Protein AF-A0A0Z8ESY9-F1 (afdb_monomer_lite)

Structure (mmCIF, N/CA/C/O backbone):
data_AF-A0A0Z8ESY9-F1
#
_entry.id   AF-A0A0Z8ESY9-F1
#
loop_
_atom_site.group_PDB
_atom_site.id
_atom_site.type_symbol
_atom_site.label_atom_id
_atom_site.label_alt_id
_atom_site.label_comp_id
_atom_site.label_asym_id
_atom_site.label_entity_id
_atom_site.label_seq_id
_atom_site.pdbx_PDB_ins_code
_atom_site.Cartn_x
_atom_site.Cartn_y
_atom_site.Cartn_z
_atom_site.occupancy
_atom_site.B_iso_or_equiv
_atom_site.auth_seq_id
_atom_site.auth_comp_id
_atom_site.auth_asym_id
_atom_site.auth_atom_id
_atom_site.pdbx_PDB_model_num
ATOM 1 N N . MET A 1 1 ? 27.166 5.043 -25.311 1.00 32.78 1 MET A N 1
ATOM 2 C CA . MET A 1 1 ? 26.906 3.658 -24.857 1.00 32.78 1 MET A CA 1
ATOM 3 C C . MET A 1 1 ? 25.430 3.559 -24.498 1.00 32.78 1 MET A C 1
ATOM 5 O O . MET A 1 1 ? 25.013 4.201 -23.543 1.00 32.78 1 MET A O 1
ATOM 9 N N . HIS A 1 2 ? 24.627 2.860 -25.301 1.00 35.88 2 HIS A N 1
ATOM 10 C CA . HIS A 1 2 ? 23.182 2.726 -25.091 1.00 35.88 2 HIS A CA 1
ATOM 11 C C . HIS A 1 2 ? 22.937 1.391 -24.376 1.00 35.88 2 HIS A C 1
ATOM 13 O O . HIS A 1 2 ? 23.241 0.336 -24.928 1.00 35.88 2 HIS A O 1
ATOM 19 N N . LYS A 1 3 ? 22.491 1.427 -23.113 1.00 41.50 3 LYS A N 1
ATOM 20 C CA . LYS A 1 3 ? 22.140 0.209 -22.372 1.00 41.50 3 LYS A CA 1
ATOM 21 C C . LYS A 1 3 ? 20.857 -0.349 -22.979 1.00 41.50 3 LYS A C 1
ATOM 23 O O . LYS A 1 3 ? 19.778 0.170 -22.720 1.00 41.50 3 LYS A O 1
ATOM 28 N N . ILE A 1 4 ? 20.994 -1.394 -23.789 1.00 53.72 4 ILE A N 1
ATOM 29 C CA . ILE A 1 4 ? 19.873 -2.233 -24.206 1.00 53.72 4 ILE A CA 1
ATOM 30 C C . ILE A 1 4 ? 19.320 -2.841 -22.917 1.00 53.72 4 ILE A C 1
ATOM 32 O O . ILE A 1 4 ? 20.030 -3.572 -22.224 1.00 53.72 4 ILE A O 1
ATOM 36 N N . GLY A 1 5 ? 18.102 -2.447 -22.546 1.00 52.44 5 GLY A N 1
ATOM 37 C CA . GLY A 1 5 ? 17.376 -2.995 -21.407 1.00 52.44 5 GLY A CA 1
ATOM 38 C C . GLY A 1 5 ? 17.139 -4.480 -21.639 1.00 52.44 5 GLY A C 1
ATOM 39 O O . GLY A 1 5 ? 16.155 -4.869 -22.251 1.00 52.44 5 GLY A O 1
ATOM 40 N N . SER A 1 6 ? 18.103 -5.291 -21.216 1.00 55.41 6 SER A N 1
ATOM 41 C CA . SER A 1 6 ? 18.064 -6.738 -21.330 1.00 55.41 6 SER A CA 1
ATOM 42 C C . SER A 1 6 ? 17.045 -7.282 -20.336 1.00 55.41 6 SER A C 1
ATOM 44 O O . SER A 1 6 ? 17.257 -7.212 -19.124 1.00 55.41 6 SER A O 1
ATOM 46 N N . GLU A 1 7 ? 15.948 -7.838 -20.848 1.00 55.53 7 GLU A N 1
ATOM 47 C CA . GLU A 1 7 ? 14.951 -8.560 -20.049 1.00 55.53 7 GLU A CA 1
ATOM 48 C C . GLU A 1 7 ? 15.578 -9.740 -19.282 1.00 55.53 7 GLU A C 1
ATOM 50 O O . GLU A 1 7 ? 15.110 -10.086 -18.199 1.00 55.53 7 GLU A O 1
ATOM 55 N N . PHE A 1 8 ? 16.716 -10.264 -19.754 1.00 54.12 8 PHE A N 1
ATOM 56 C CA . PHE A 1 8 ? 17.460 -11.342 -19.096 1.00 54.12 8 PHE A CA 1
ATOM 57 C C . PHE A 1 8 ? 18.034 -10.950 -17.726 1.00 54.12 8 PHE A C 1
ATOM 59 O O . PHE A 1 8 ? 18.175 -11.803 -16.856 1.00 54.12 8 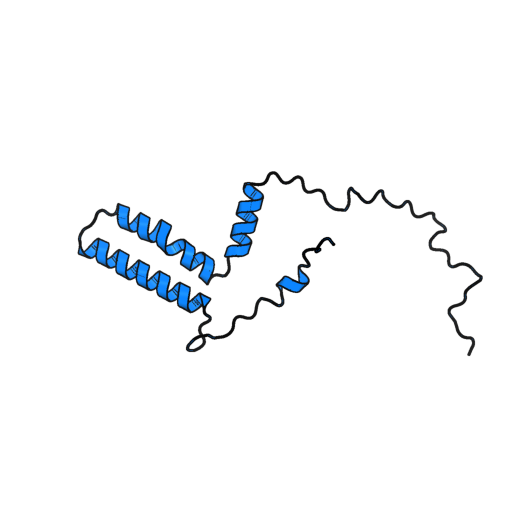PHE A O 1
ATOM 66 N N . LEU A 1 9 ? 18.345 -9.669 -17.483 1.00 52.38 9 LEU A N 1
ATOM 67 C CA . LEU A 1 9 ? 18.797 -9.220 -16.155 1.00 52.38 9 LEU A CA 1
ATOM 68 C C . LEU A 1 9 ? 17.637 -9.088 -15.154 1.00 52.38 9 LEU A C 1
ATOM 70 O O . LEU A 1 9 ? 17.871 -9.035 -13.946 1.00 52.38 9 LEU A O 1
ATOM 74 N N . LYS A 1 10 ? 16.388 -9.043 -15.633 1.00 54.78 10 LYS A N 1
ATOM 75 C CA . LYS A 1 10 ? 15.202 -8.836 -14.795 1.00 54.78 10 LYS A CA 1
ATOM 76 C C . LYS A 1 10 ? 14.837 -10.103 -14.016 1.00 54.78 10 LYS A C 1
ATOM 78 O O . LYS A 1 10 ? 14.519 -10.014 -12.828 1.00 54.78 10 LYS A O 1
ATOM 83 N N . GLU A 1 11 ? 14.973 -11.273 -14.643 1.00 52.50 11 GLU A N 1
ATOM 84 C CA . GLU A 1 11 ? 14.654 -12.580 -14.043 1.00 52.50 11 GLU A CA 1
ATOM 85 C C . GLU A 1 11 ? 15.537 -12.921 -12.830 1.00 52.50 11 GLU A C 1
ATOM 87 O O . GLU A 1 11 ? 15.043 -13.461 -11.841 1.00 52.50 11 GLU A O 1
ATOM 92 N N . PHE A 1 12 ? 16.812 -12.512 -12.830 1.00 51.88 12 PHE A N 1
ATOM 93 C CA . PHE A 1 12 ? 17.735 -12.776 -11.716 1.00 51.88 12 PHE A CA 1
ATOM 94 C C . PHE A 1 12 ? 17.504 -11.903 -10.468 1.00 51.88 12 PHE A C 1
ATOM 96 O O . PHE A 1 12 ? 17.997 -12.236 -9.393 1.00 51.88 12 PHE A O 1
ATOM 103 N N . SER A 1 13 ? 16.722 -10.819 -10.553 1.00 57.66 13 SER A N 1
ATOM 104 C CA . SER A 1 13 ? 16.415 -9.941 -9.402 1.00 57.66 13 SER A CA 1
ATOM 105 C C . SER A 1 13 ? 15.186 -10.382 -8.582 1.00 57.66 13 SER A C 1
ATOM 107 O O . SER A 1 13 ? 14.701 -9.672 -7.695 1.00 57.66 13 SER A O 1
ATOM 109 N N . GLY A 1 14 ? 14.633 -11.557 -8.894 1.00 61.94 14 GLY A N 1
ATOM 110 C CA . GLY A 1 14 ? 13.437 -12.106 -8.257 1.00 61.94 14 GLY A CA 1
ATOM 111 C C . GLY A 1 14 ? 13.631 -12.597 -6.819 1.00 61.94 14 GLY A C 1
ATOM 112 O O . GLY A 1 14 ? 12.641 -12.696 -6.096 1.00 61.94 14 GLY A O 1
ATOM 113 N N . TYR A 1 15 ? 14.868 -12.889 -6.402 1.00 64.69 15 TYR A N 1
ATOM 114 C CA . TYR A 1 15 ? 15.146 -13.494 -5.100 1.00 64.69 15 TYR A CA 1
ATOM 115 C C . TYR A 1 15 ? 15.107 -12.455 -3.974 1.00 64.69 15 TYR A C 1
ATOM 117 O O . TYR A 1 15 ? 15.958 -11.569 -3.890 1.00 64.69 15 TYR A O 1
ATOM 125 N N . GLU A 1 16 ? 14.119 -12.575 -3.090 1.00 68.31 16 GLU A N 1
ATOM 126 C CA . GLU A 1 16 ? 14.022 -11.768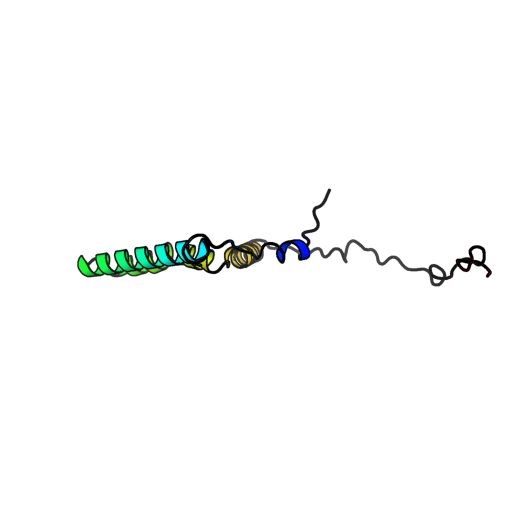 -1.876 1.00 68.31 16 GLU A CA 1
ATOM 127 C C . GLU A 1 16 ? 14.527 -12.566 -0.682 1.00 68.31 16 GLU A C 1
ATOM 129 O O . GLU A 1 16 ? 14.038 -13.658 -0.396 1.00 68.31 16 GLU A O 1
ATOM 134 N N . SER A 1 17 ? 15.510 -12.007 0.024 1.00 71.56 17 SER A N 1
ATOM 135 C CA . SER A 1 17 ? 16.005 -12.599 1.263 1.00 71.56 17 SER A CA 1
ATOM 136 C C . SER A 1 17 ? 14.919 -12.574 2.341 1.00 71.56 17 SER A C 1
ATOM 138 O O . SER A 1 17 ? 14.199 -11.581 2.503 1.00 71.56 17 SER A O 1
ATOM 140 N N . ASN A 1 18 ? 14.834 -13.658 3.111 1.00 77.19 18 ASN A N 1
ATOM 141 C CA . ASN A 1 18 ? 13.993 -13.709 4.298 1.00 77.19 18 ASN A CA 1
ATOM 142 C C . ASN A 1 18 ? 14.547 -12.739 5.341 1.00 77.19 18 ASN A C 1
ATOM 144 O O . ASN A 1 18 ? 15.719 -12.810 5.704 1.00 77.19 18 ASN A O 1
ATOM 148 N N . PHE A 1 19 ? 13.694 -11.847 5.836 1.00 70.88 19 PHE A N 1
ATOM 149 C CA . PHE A 1 19 ? 14.091 -10.838 6.814 1.00 70.88 19 PHE A CA 1
ATOM 150 C C . PHE A 1 19 ? 13.755 -11.258 8.241 1.00 70.88 19 PHE A C 1
ATOM 152 O O . PHE A 1 19 ? 14.595 -11.149 9.127 1.00 70.88 19 PHE A O 1
ATOM 159 N N . PHE A 1 20 ? 12.545 -11.780 8.468 1.00 65.00 20 PHE A N 1
ATOM 160 C CA . PHE A 1 20 ? 12.099 -12.183 9.800 1.00 65.00 20 PHE A CA 1
ATOM 161 C C . PHE A 1 20 ? 11.162 -13.388 9.728 1.00 65.00 20 PHE A C 1
ATOM 163 O O . PHE A 1 20 ? 10.178 -13.347 8.998 1.00 65.00 20 PHE A O 1
ATOM 170 N N . TRP A 1 21 ? 11.463 -14.460 10.473 1.00 67.06 21 TRP A N 1
ATOM 171 C CA . TRP A 1 21 ? 10.625 -15.669 10.583 1.00 67.06 21 TRP A CA 1
ATOM 172 C C . TRP A 1 21 ? 10.048 -16.141 9.232 1.00 67.06 21 TRP A C 1
ATOM 174 O O . TRP A 1 21 ? 8.854 -16.372 9.092 1.00 67.06 21 TRP A O 1
ATOM 184 N N . LYS A 1 22 ? 10.887 -16.261 8.196 1.00 78.06 22 LYS A N 1
ATOM 185 C CA . LYS A 1 22 ? 10.484 -16.690 6.836 1.00 78.06 22 LYS A CA 1
ATOM 186 C C . LYS A 1 22 ? 9.611 -15.709 6.033 1.00 78.06 22 LYS A C 1
ATOM 188 O O . LYS A 1 22 ? 9.250 -16.044 4.910 1.00 78.06 22 LYS A O 1
ATOM 193 N N . PHE A 1 23 ? 9.304 -14.520 6.548 1.00 80.88 23 PHE A N 1
ATOM 194 C CA . PHE A 1 23 ? 8.681 -13.454 5.763 1.00 80.88 23 PHE A CA 1
ATOM 195 C C . PHE A 1 23 ? 9.739 -12.631 5.024 1.00 80.88 23 PHE A C 1
ATOM 197 O O . PHE A 1 23 ? 10.797 -12.299 5.579 1.00 80.88 23 PHE A O 1
ATOM 204 N N . THR A 1 24 ? 9.437 -12.261 3.779 1.00 87.69 24 THR A N 1
ATOM 205 C CA . THR A 1 24 ? 10.231 -11.263 3.049 1.00 87.69 24 THR A CA 1
ATOM 206 C C . THR A 1 24 ? 9.925 -9.860 3.577 1.00 87.69 24 THR A C 1
ATOM 208 O O . THR A 1 24 ? 8.849 -9.613 4.130 1.00 87.69 24 THR A O 1
ATOM 211 N N . LEU A 1 25 ? 10.848 -8.910 3.388 1.00 86.62 25 LEU A N 1
ATOM 212 C CA . LEU A 1 25 ? 10.644 -7.500 3.768 1.00 86.62 25 LEU A CA 1
ATOM 213 C C . LEU A 1 25 ? 9.338 -6.914 3.217 1.00 86.62 25 LEU A C 1
ATOM 215 O O . LEU A 1 25 ? 8.683 -6.096 3.853 1.00 86.62 25 LEU A O 1
ATOM 219 N N . ARG A 1 26 ? 8.939 -7.331 2.018 1.00 88.38 26 ARG A N 1
ATOM 220 C CA . ARG A 1 26 ? 7.707 -6.853 1.388 1.00 88.38 26 ARG A CA 1
ATOM 221 C C . ARG A 1 26 ? 6.467 -7.361 2.098 1.00 88.38 26 ARG A C 1
ATOM 223 O O . ARG A 1 26 ? 5.526 -6.600 2.309 1.00 88.38 26 ARG A O 1
ATOM 230 N N . GLN A 1 27 ? 6.476 -8.633 2.485 1.00 88.81 27 GLN A N 1
ATOM 231 C CA . GLN A 1 27 ? 5.373 -9.238 3.220 1.00 88.81 27 GLN A CA 1
ATOM 232 C C . GLN A 1 27 ? 5.233 -8.625 4.614 1.00 88.81 27 GLN A C 1
ATOM 234 O O . GLN A 1 27 ? 4.111 -8.373 5.046 1.00 88.81 27 GLN A O 1
ATOM 239 N N . THR A 1 28 ? 6.343 -8.325 5.297 1.00 90.81 28 THR A N 1
ATOM 240 C CA . THR A 1 28 ? 6.291 -7.648 6.600 1.00 90.81 28 THR A CA 1
ATOM 241 C C . THR A 1 28 ? 5.754 -6.224 6.471 1.00 90.81 28 THR A C 1
ATOM 243 O O . THR A 1 28 ? 4.865 -5.849 7.230 1.00 90.81 28 THR A O 1
ATOM 246 N N . VAL A 1 29 ? 6.210 -5.452 5.479 1.00 92.38 29 VAL A N 1
ATOM 247 C CA . VAL A 1 29 ? 5.692 -4.099 5.210 1.00 92.38 29 VAL A CA 1
ATOM 248 C C . VAL A 1 29 ? 4.202 -4.126 4.864 1.00 92.38 29 VAL A C 1
ATOM 250 O O . VAL A 1 29 ? 3.445 -3.296 5.366 1.00 92.38 29 VAL A O 1
ATOM 253 N N . LEU A 1 30 ? 3.755 -5.097 4.061 1.00 93.56 30 LEU A N 1
ATOM 254 C CA . LEU A 1 30 ? 2.338 -5.278 3.746 1.00 93.56 30 LEU A CA 1
ATOM 255 C C . LEU A 1 30 ? 1.518 -5.591 4.999 1.00 93.56 30 LEU A C 1
ATOM 257 O O . LEU A 1 30 ? 0.482 -4.968 5.219 1.00 93.56 30 LEU A O 1
ATOM 261 N N . LEU A 1 31 ? 1.989 -6.517 5.835 1.00 93.56 31 LEU A N 1
ATOM 262 C CA . LEU A 1 31 ? 1.304 -6.905 7.066 1.00 93.56 31 LEU A CA 1
ATOM 263 C C . LEU A 1 31 ? 1.179 -5.711 8.018 1.00 93.56 31 LEU A C 1
ATOM 265 O O . LEU A 1 31 ? 0.086 -5.427 8.500 1.00 93.56 31 LEU A O 1
ATOM 269 N N . VAL A 1 32 ? 2.269 -4.968 8.226 1.00 94.06 32 VAL A N 1
ATOM 270 C CA . VAL A 1 32 ? 2.277 -3.753 9.053 1.00 94.06 32 VAL A CA 1
ATOM 271 C C . VAL A 1 32 ? 1.315 -2.703 8.495 1.00 94.06 32 VAL A C 1
ATOM 273 O O . VAL A 1 32 ? 0.516 -2.152 9.248 1.00 94.06 32 VAL A O 1
ATOM 276 N N . GLY A 1 33 ? 1.332 -2.458 7.183 1.00 94.25 33 GLY A N 1
ATOM 277 C CA . GLY A 1 33 ? 0.432 -1.502 6.538 1.00 94.25 33 GLY A CA 1
ATOM 278 C C . GLY A 1 33 ? -1.046 -1.864 6.699 1.00 94.25 33 GLY A C 1
ATOM 279 O O . GLY A 1 33 ? -1.863 -1.013 7.057 1.00 94.25 33 GLY A O 1
ATOM 280 N N . VAL A 1 34 ? -1.395 -3.139 6.503 1.00 95.31 34 VAL A N 1
ATOM 281 C CA . VAL A 1 34 ? -2.761 -3.645 6.713 1.00 95.31 34 VAL A CA 1
ATOM 282 C C . VAL A 1 34 ? -3.176 -3.495 8.175 1.00 95.31 34 VAL A C 1
ATOM 284 O O . VAL A 1 34 ? -4.279 -3.026 8.449 1.00 95.31 34 VAL A O 1
ATOM 287 N N . LEU A 1 35 ? -2.291 -3.831 9.113 1.00 96.50 35 LEU A N 1
ATOM 288 C CA . LEU A 1 35 ? -2.566 -3.751 10.546 1.00 96.50 35 LEU A CA 1
ATOM 289 C C . LEU A 1 35 ? -2.800 -2.299 10.988 1.00 96.50 35 LEU A C 1
ATOM 291 O O . LEU A 1 35 ? -3.793 -2.019 11.654 1.00 96.50 35 LEU A O 1
ATOM 295 N N . ILE A 1 36 ? -1.957 -1.358 10.549 1.00 96.12 36 ILE A N 1
ATOM 296 C CA . ILE A 1 36 ? -2.135 0.079 10.816 1.00 96.12 36 ILE A CA 1
ATOM 297 C C . ILE A 1 36 ? -3.465 0.580 10.242 1.00 96.12 36 ILE A C 1
ATOM 299 O O . ILE A 1 36 ? -4.204 1.288 10.925 1.00 96.12 36 ILE A O 1
ATOM 303 N N . THR A 1 37 ? -3.794 0.192 9.008 1.00 95.56 37 THR A N 1
ATOM 304 C CA . THR A 1 37 ? -5.048 0.593 8.353 1.00 95.56 37 THR A CA 1
ATOM 305 C C . THR A 1 37 ? -6.259 0.057 9.117 1.00 95.56 37 THR A C 1
ATOM 307 O O . THR A 1 37 ? -7.212 0.796 9.356 1.00 95.56 37 THR A O 1
ATOM 310 N N . ALA A 1 38 ? -6.216 -1.206 9.548 1.00 95.75 38 ALA A N 1
ATOM 311 C CA . ALA A 1 38 ? -7.280 -1.817 10.336 1.00 95.75 38 ALA A CA 1
ATOM 312 C C . ALA A 1 38 ? -7.450 -1.116 11.691 1.00 95.75 38 ALA A C 1
ATOM 314 O O . ALA A 1 38 ? -8.572 -0.771 12.054 1.00 95.75 38 ALA A O 1
ATOM 315 N N . LEU A 1 39 ? -6.351 -0.830 12.399 1.00 96.81 39 LEU A N 1
ATOM 316 C CA . LEU A 1 39 ? -6.389 -0.100 13.668 1.00 96.81 39 LEU A CA 1
ATOM 317 C C . LEU A 1 39 ? -6.988 1.299 13.497 1.00 96.81 39 LEU A C 1
ATOM 319 O O . LEU A 1 39 ? -7.895 1.670 14.242 1.00 96.81 39 LEU A O 1
ATOM 323 N N . LEU A 1 40 ? -6.554 2.052 12.484 1.00 95.75 40 LEU A N 1
ATOM 324 C CA . LEU A 1 40 ? -7.126 3.364 12.178 1.00 95.75 40 LEU A CA 1
ATOM 325 C C . LEU A 1 40 ? -8.612 3.270 11.820 1.00 95.75 40 LEU A C 1
ATOM 327 O O . LEU A 1 40 ? -9.405 4.056 12.328 1.00 95.75 40 LEU A O 1
ATOM 331 N N . GLY A 1 41 ? -9.009 2.283 11.014 1.00 95.19 41 GLY A N 1
ATOM 332 C CA . GLY A 1 41 ? -10.414 2.030 10.691 1.00 95.19 41 GLY A CA 1
ATOM 333 C C . GLY A 1 41 ? -11.254 1.753 11.938 1.00 95.19 41 GLY A C 1
ATOM 334 O O . GLY A 1 41 ? -12.299 2.372 12.132 1.00 95.19 41 GLY A O 1
ATOM 335 N N . THR A 1 42 ? -10.771 0.888 12.836 1.00 95.31 42 THR A N 1
ATOM 336 C CA . THR A 1 42 ? -11.458 0.609 14.106 1.00 95.31 42 THR A CA 1
ATOM 337 C C . THR A 1 42 ? -11.535 1.837 15.009 1.00 95.31 42 THR A C 1
ATOM 339 O O . THR A 1 42 ? -12.581 2.079 15.606 1.00 95.31 42 THR A O 1
ATOM 342 N N . ALA A 1 43 ? -10.480 2.656 15.063 1.00 96.25 43 ALA A N 1
ATOM 343 C CA . ALA A 1 43 ? -10.472 3.897 15.827 1.00 96.25 43 ALA A CA 1
ATOM 344 C C . ALA A 1 43 ? -11.501 4.900 15.280 1.00 96.25 43 ALA A C 1
ATOM 346 O O . ALA A 1 43 ? -12.243 5.494 16.057 1.00 96.25 43 ALA A O 1
ATOM 347 N N . ILE A 1 44 ? -11.610 5.041 13.955 1.00 95.88 44 ILE A N 1
ATOM 348 C CA . ILE A 1 44 ? -12.604 5.912 13.305 1.00 95.88 44 ILE A CA 1
ATOM 349 C C . ILE A 1 44 ? -14.024 5.520 13.719 1.00 95.88 44 ILE A C 1
ATOM 351 O O . ILE A 1 44 ? -14.805 6.381 14.128 1.00 95.88 44 ILE A O 1
ATOM 355 N N . VAL A 1 45 ? -14.336 4.222 13.676 1.00 94.81 45 VAL A N 1
ATOM 356 C CA . VAL A 1 45 ? -15.644 3.700 14.094 1.00 94.81 45 VAL A CA 1
ATOM 357 C C . VAL A 1 45 ? -15.868 3.914 15.594 1.00 94.81 45 VAL A C 1
ATOM 359 O O . VAL A 1 45 ? -16.938 4.370 15.995 1.00 94.81 45 VAL A O 1
ATOM 362 N N . TYR A 1 46 ? -14.858 3.645 16.425 1.00 97.06 46 TYR A N 1
ATOM 363 C CA . TYR A 1 46 ? -14.936 3.808 17.878 1.00 97.06 46 TYR A CA 1
ATOM 364 C C . TYR A 1 46 ? -15.221 5.259 18.293 1.00 97.06 46 TYR A C 1
ATOM 366 O O . TYR A 1 46 ? -16.083 5.508 19.135 1.00 97.06 46 TYR A O 1
ATOM 374 N N . PHE A 1 47 ? -14.557 6.228 17.657 1.00 97.06 47 PHE A N 1
ATOM 375 C CA . PHE A 1 47 ? -14.775 7.658 17.897 1.00 97.06 47 PHE A CA 1
ATOM 376 C C . PHE A 1 47 ? -15.999 8.232 17.165 1.00 97.06 47 PHE A C 1
ATOM 378 O O . PHE A 1 47 ? -16.260 9.428 17.283 1.00 97.06 47 PHE A O 1
ATOM 385 N N . LYS A 1 48 ? -16.765 7.403 16.437 1.00 95.19 48 LYS A N 1
ATOM 386 C CA . LYS A 1 48 ? -17.935 7.815 15.638 1.00 95.19 48 LYS A CA 1
ATOM 387 C C . LYS A 1 48 ? -17.620 8.952 14.661 1.00 95.19 48 LYS A C 1
ATOM 389 O O . LYS A 1 48 ? -18.427 9.860 14.456 1.00 95.19 48 LYS A O 1
ATOM 394 N N . LEU A 1 49 ? -16.425 8.916 14.077 1.00 95.50 49 LEU A N 1
ATOM 395 C CA . LEU A 1 49 ? -16.024 9.872 13.055 1.00 95.50 49 LEU A CA 1
ATOM 396 C C . LEU A 1 49 ? -16.828 9.643 11.760 1.00 95.50 49 LEU A C 1
ATOM 398 O O . LEU A 1 49 ? -17.291 8.527 11.512 1.00 95.50 49 LEU A O 1
ATOM 402 N N . PRO A 1 50 ? -16.981 10.677 10.911 1.00 94.94 50 PRO A N 1
ATOM 403 C CA . PRO A 1 50 ? -17.646 10.542 9.621 1.00 94.94 50 PRO A CA 1
ATOM 404 C C . PRO A 1 50 ? -17.057 9.417 8.762 1.00 94.94 50 PRO A C 1
ATOM 406 O O . PRO A 1 50 ? -15.837 9.288 8.638 1.00 94.94 50 PRO A O 1
ATOM 409 N N . GLU A 1 51 ? -17.924 8.6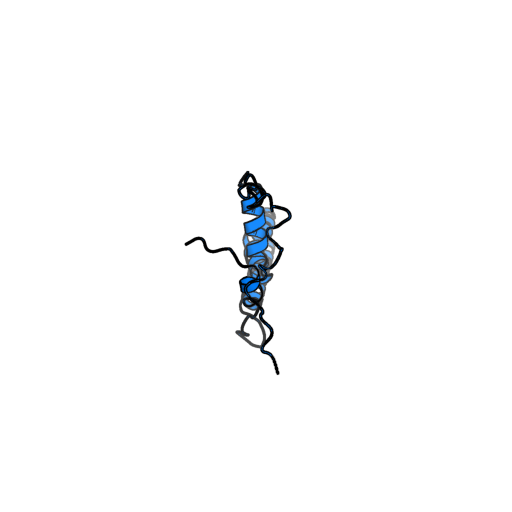63 8.086 1.00 91.25 51 GLU A N 1
ATOM 410 C CA . GLU A 1 51 ? -17.530 7.517 7.251 1.00 91.25 51 GLU A CA 1
ATOM 411 C C . GLU A 1 51 ? -16.554 7.890 6.128 1.00 91.25 51 GLU A C 1
ATOM 413 O O . GLU A 1 51 ? -15.751 7.059 5.707 1.00 91.25 51 GLU A O 1
ATOM 418 N N . PHE A 1 52 ? -16.551 9.153 5.684 1.00 94.38 52 PHE A N 1
ATOM 419 C CA . PHE A 1 52 ? -15.598 9.662 4.695 1.00 94.38 52 PHE A CA 1
ATOM 420 C C . PHE A 1 52 ? -14.130 9.368 5.064 1.00 94.38 52 PHE A C 1
ATOM 422 O O . PHE A 1 52 ? -13.324 9.047 4.190 1.00 94.38 52 PHE A O 1
ATOM 429 N N . PHE A 1 53 ? -13.785 9.383 6.357 1.00 93.88 53 PHE A N 1
ATOM 430 C CA . PHE A 1 53 ? -12.433 9.055 6.815 1.00 93.88 53 PHE A CA 1
ATOM 431 C C . PHE A 1 53 ? -12.049 7.593 6.563 1.00 93.88 53 PHE A C 1
ATOM 433 O O . PHE A 1 53 ? -10.880 7.315 6.299 1.00 93.88 53 PHE A O 1
ATOM 440 N N . ILE A 1 54 ? -13.008 6.662 6.576 1.00 93.88 54 ILE A N 1
ATOM 441 C CA . ILE A 1 54 ? -12.758 5.249 6.257 1.00 93.88 54 ILE A CA 1
ATOM 442 C C . ILE A 1 54 ? -12.322 5.120 4.797 1.00 93.88 54 ILE A C 1
ATOM 444 O O . ILE A 1 54 ? -11.355 4.420 4.504 1.00 93.88 54 ILE A O 1
ATOM 448 N N . TYR A 1 55 ? -12.980 5.844 3.888 1.00 93.69 55 TYR A N 1
ATOM 449 C CA . TYR A 1 55 ? -12.617 5.853 2.471 1.00 93.69 55 TYR A CA 1
ATOM 450 C C . TYR A 1 55 ? -11.253 6.501 2.225 1.00 93.69 55 TYR A C 1
ATOM 452 O O . TYR A 1 55 ? -10.503 6.017 1.383 1.00 93.69 55 TYR A O 1
ATOM 460 N N . ILE A 1 56 ? -10.887 7.542 2.978 1.00 93.88 56 ILE A N 1
ATOM 461 C CA . ILE A 1 56 ? -9.540 8.131 2.910 1.00 93.88 56 ILE A CA 1
ATOM 462 C C . ILE A 1 56 ? -8.490 7.116 3.365 1.00 93.88 56 ILE A C 1
ATOM 464 O O . ILE A 1 56 ? -7.513 6.873 2.658 1.00 93.88 56 ILE A O 1
ATOM 468 N N . VAL A 1 57 ? -8.680 6.502 4.533 1.00 94.00 57 VAL A N 1
ATOM 469 C CA . VAL A 1 57 ? -7.711 5.547 5.081 1.00 94.00 57 VAL A CA 1
ATOM 470 C C . VAL A 1 57 ? -7.603 4.319 4.171 1.00 94.00 57 VAL A C 1
ATOM 472 O O . VAL A 1 57 ? -6.511 3.957 3.744 1.00 94.00 57 VAL A O 1
ATOM 475 N N . GLY A 1 58 ? -8.720 3.717 3.775 1.00 93.06 58 GLY A N 1
ATOM 476 C CA . GLY A 1 58 ? -8.710 2.563 2.875 1.00 93.06 58 GLY A CA 1
ATOM 477 C C . GLY A 1 58 ? -8.237 2.890 1.455 1.00 93.06 58 GLY A C 1
ATOM 478 O O . GLY A 1 58 ? -7.560 2.079 0.835 1.00 93.06 58 GLY A O 1
ATOM 479 N N . GLY A 1 59 ? -8.572 4.067 0.929 1.00 93.69 59 GLY A N 1
ATOM 480 C CA . GLY A 1 59 ? -8.310 4.444 -0.460 1.00 93.69 59 GLY A CA 1
ATOM 481 C C . GLY A 1 59 ? -6.964 5.120 -0.703 1.00 93.69 59 GLY A C 1
ATOM 482 O O . GLY A 1 59 ? -6.478 5.090 -1.828 1.00 93.69 59 GLY A O 1
ATOM 483 N N . ILE A 1 60 ? -6.347 5.718 0.317 1.00 93.44 60 ILE A N 1
ATOM 484 C CA . ILE A 1 60 ? -5.067 6.433 0.182 1.00 93.44 60 ILE A CA 1
ATOM 485 C C . ILE A 1 60 ? -3.963 5.730 0.963 1.00 93.44 60 ILE A C 1
ATOM 487 O O . ILE A 1 60 ? -2.867 5.547 0.434 1.00 93.44 60 ILE A O 1
ATOM 491 N N . LEU A 1 61 ? -4.237 5.309 2.201 1.00 93.50 61 LEU A N 1
ATOM 492 C CA . LEU A 1 61 ? -3.205 4.722 3.053 1.00 93.50 61 LEU A CA 1
ATOM 493 C C . LEU A 1 61 ? -2.890 3.281 2.647 1.00 93.50 61 LEU A C 1
ATOM 495 O O . LEU A 1 61 ? -1.721 2.937 2.533 1.00 93.50 61 LEU A O 1
ATOM 499 N N . LEU A 1 62 ? -3.904 2.446 2.403 1.00 94.25 62 LEU A N 1
ATOM 500 C CA . LEU A 1 62 ? -3.716 1.019 2.106 1.00 94.25 62 LEU A CA 1
ATOM 501 C C . LEU A 1 62 ? -3.024 0.728 0.753 1.00 94.25 62 LEU A C 1
ATOM 503 O O . LEU A 1 62 ? -2.128 -0.123 0.724 1.00 94.25 62 LEU A O 1
ATOM 507 N N . PRO A 1 63 ? -3.376 1.384 -0.375 1.00 94.25 63 PRO A N 1
ATOM 508 C CA . PRO A 1 63 ? -2.848 1.011 -1.687 1.00 94.25 63 PRO A CA 1
ATOM 509 C C . PRO A 1 63 ? -1.320 0.997 -1.828 1.00 94.25 63 PRO A C 1
ATOM 511 O O . PRO A 1 63 ? -0.828 0.029 -2.412 1.00 94.25 63 PRO A O 1
ATOM 514 N N . PRO A 1 64 ? -0.533 1.968 -1.314 1.00 92.25 64 PRO A N 1
ATOM 515 C CA . PRO A 1 64 ? 0.923 1.912 -1.444 1.00 92.25 64 PRO A CA 1
ATOM 516 C C . PRO A 1 64 ? 1.526 0.662 -0.786 1.00 92.25 64 PRO A C 1
ATOM 518 O O . PRO A 1 64 ? 2.407 0.037 -1.380 1.00 92.25 64 PRO A O 1
ATOM 521 N N . PHE A 1 65 ? 1.013 0.228 0.373 1.00 93.62 65 PHE A N 1
ATOM 522 C CA . PHE A 1 65 ? 1.473 -1.002 1.031 1.00 93.62 65 PHE A CA 1
ATOM 523 C C . PHE A 1 65 ? 1.137 -2.251 0.214 1.00 93.62 65 PHE A C 1
ATOM 525 O O . PHE A 1 65 ? 1.960 -3.159 0.105 1.00 93.62 65 PHE A O 1
ATOM 532 N N . VAL A 1 66 ? -0.050 -2.294 -0.399 1.00 92.50 66 VAL A N 1
ATOM 533 C CA . VAL A 1 66 ? -0.475 -3.419 -1.247 1.00 92.50 66 VAL A CA 1
ATOM 534 C C . VAL A 1 66 ? 0.352 -3.490 -2.530 1.00 92.50 66 VAL A C 1
ATOM 536 O O . VAL A 1 66 ? 0.790 -4.571 -2.922 1.00 92.50 66 VAL A O 1
ATOM 539 N N . ILE A 1 67 ? 0.595 -2.350 -3.183 1.00 92.31 67 ILE A N 1
ATOM 540 C CA . ILE A 1 67 ? 1.389 -2.278 -4.417 1.00 92.31 67 ILE A CA 1
ATOM 541 C C . ILE A 1 67 ? 2.819 -2.755 -4.151 1.00 92.31 67 ILE A C 1
ATOM 543 O O . ILE A 1 67 ? 3.302 -3.631 -4.873 1.00 92.31 67 ILE A O 1
ATOM 547 N N . PHE A 1 68 ? 3.444 -2.233 -3.090 1.00 89.94 68 PHE A N 1
ATOM 548 C CA . PHE A 1 68 ? 4.801 -2.592 -2.684 1.00 89.94 68 PHE A CA 1
ATOM 549 C C . PHE A 1 68 ? 4.914 -4.055 -2.238 1.00 89.94 68 PHE A C 1
ATOM 551 O O . PHE A 1 68 ? 5.843 -4.770 -2.624 1.00 89.94 68 PHE A O 1
ATOM 558 N N . GLY A 1 69 ? 3.948 -4.523 -1.444 1.00 87.69 69 GLY A N 1
ATOM 559 C CA . GLY A 1 69 ? 3.915 -5.886 -0.925 1.00 87.69 69 GLY A CA 1
ATOM 560 C C . GLY A 1 69 ? 3.747 -6.947 -2.010 1.00 87.69 69 GLY A C 1
ATOM 561 O O . GLY A 1 69 ? 4.342 -8.017 -1.925 1.00 87.69 69 GLY A O 1
ATOM 562 N N . LEU A 1 70 ? 2.976 -6.642 -3.058 1.00 88.19 70 LEU A N 1
ATOM 563 C CA . LEU A 1 70 ? 2.743 -7.543 -4.189 1.00 88.19 70 LEU A CA 1
ATOM 564 C C . LEU A 1 70 ? 3.788 -7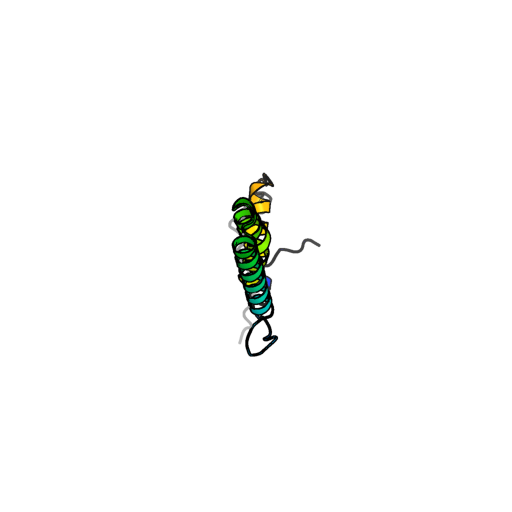.412 -5.308 1.00 88.19 70 LEU A C 1
ATOM 566 O O . LEU A 1 70 ? 3.617 -8.046 -6.352 1.00 88.19 70 LEU A O 1
ATOM 570 N N . LYS A 1 71 ? 4.829 -6.582 -5.135 1.00 84.81 71 LYS A N 1
ATOM 571 C CA . LYS A 1 71 ? 5.850 -6.301 -6.162 1.00 84.81 71 LYS A CA 1
ATOM 572 C C . LYS A 1 71 ? 5.216 -5.865 -7.494 1.00 84.81 71 LYS A C 1
ATOM 574 O O . LYS A 1 71 ? 5.645 -6.251 -8.582 1.00 84.81 71 LYS A O 1
ATOM 579 N N . LYS A 1 72 ? 4.124 -5.095 -7.416 1.00 83.12 72 LYS A N 1
ATOM 580 C CA . LYS A 1 72 ? 3.387 -4.601 -8.591 1.00 83.12 72 LYS A CA 1
ATOM 581 C C . LYS A 1 72 ? 3.856 -3.220 -9.036 1.00 83.12 72 LYS A C 1
ATOM 583 O O . LYS A 1 72 ? 3.368 -2.752 -10.064 1.00 83.12 72 LYS A O 1
ATOM 588 N N . GLU A 1 73 ? 4.789 -2.593 -8.314 1.00 82.75 73 GLU A N 1
ATOM 589 C CA . GLU A 1 73 ? 5.272 -1.246 -8.621 1.00 82.75 73 GLU A CA 1
ATOM 590 C C . GLU A 1 73 ? 5.760 -1.096 -10.065 1.00 82.75 73 GLU A C 1
ATOM 592 O O . GLU A 1 73 ? 5.272 -0.218 -10.764 1.00 82.75 73 GLU A O 1
ATOM 597 N N . GLU A 1 74 ? 6.641 -1.970 -10.557 1.00 78.94 74 GLU A N 1
ATOM 598 C CA . GLU A 1 74 ? 7.208 -1.835 -11.905 1.00 78.94 74 GLU A CA 1
ATOM 599 C C . GLU A 1 74 ? 6.127 -1.901 -12.982 1.00 78.94 74 GLU A C 1
ATOM 601 O O . GLU A 1 74 ? 6.016 -1.001 -13.805 1.00 78.94 74 GLU A O 1
ATOM 606 N N . LYS A 1 75 ? 5.258 -2.920 -12.927 1.00 81.56 75 LYS A N 1
ATOM 607 C CA . LYS A 1 75 ? 4.154 -3.067 -13.888 1.00 81.56 75 LYS A CA 1
ATOM 608 C C . LYS A 1 75 ? 3.192 -1.882 -13.835 1.00 81.56 75 LYS A C 1
ATOM 610 O O . LYS A 1 75 ? 2.617 -1.517 -14.858 1.00 81.56 75 LYS A O 1
ATOM 615 N N . LEU A 1 76 ? 2.965 -1.318 -12.648 1.00 84.06 76 LEU A N 1
ATOM 616 C CA . LEU A 1 76 ? 2.099 -0.159 -12.474 1.00 84.06 76 LEU A CA 1
ATOM 617 C C . LEU A 1 76 ? 2.754 1.101 -13.051 1.00 84.06 76 LEU A C 1
ATOM 619 O O . LEU A 1 76 ? 2.116 1.805 -13.828 1.00 84.06 76 LEU A O 1
ATOM 623 N N . PHE A 1 77 ? 4.021 1.357 -12.728 1.00 83.50 77 PHE A N 1
ATOM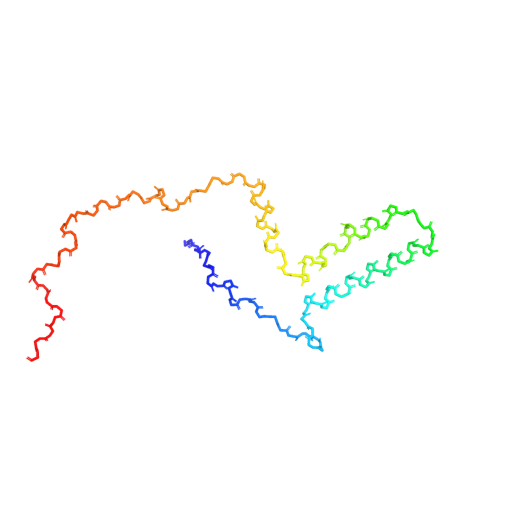 624 C CA . PHE A 1 77 ? 4.767 2.502 -13.242 1.00 83.50 77 PHE A CA 1
ATOM 625 C C . PHE A 1 77 ? 4.964 2.433 -14.754 1.00 83.50 77 PHE A C 1
ATOM 627 O O . PHE A 1 77 ? 4.836 3.461 -15.410 1.00 83.50 77 PHE A O 1
ATOM 634 N N . ASP A 1 78 ? 5.187 1.247 -15.318 1.00 82.12 78 ASP A N 1
ATOM 635 C CA . ASP A 1 78 ? 5.269 1.050 -16.765 1.00 82.12 78 ASP A CA 1
ATOM 636 C C . ASP A 1 78 ? 3.932 1.373 -17.443 1.00 82.12 78 ASP A C 1
ATOM 638 O O . ASP A 1 78 ? 3.907 2.082 -18.446 1.00 82.12 78 ASP A O 1
ATOM 642 N N . LYS A 1 79 ? 2.802 0.937 -16.868 1.00 83.69 79 LYS A N 1
ATOM 643 C CA . LYS A 1 79 ? 1.463 1.288 -17.373 1.00 83.69 79 LYS A CA 1
ATOM 644 C C . LYS A 1 79 ? 1.169 2.779 -17.269 1.00 83.69 79 LYS A C 1
ATOM 646 O O . LYS A 1 79 ? 0.632 3.351 -18.210 1.00 83.69 79 LYS A O 1
ATOM 651 N N . ILE A 1 80 ? 1.514 3.398 -16.141 1.00 84.50 80 ILE A N 1
ATOM 652 C CA . ILE A 1 80 ? 1.355 4.840 -15.923 1.00 84.50 80 ILE A CA 1
ATOM 653 C C . ILE A 1 80 ? 2.179 5.597 -16.966 1.00 84.50 80 ILE A C 1
ATOM 655 O O . ILE A 1 80 ? 1.641 6.429 -17.687 1.00 84.50 80 ILE A O 1
ATOM 659 N N . ARG A 1 81 ? 3.465 5.261 -17.107 1.00 82.19 81 ARG A N 1
ATOM 660 C CA . ARG A 1 81 ? 4.350 5.860 -18.112 1.00 82.19 81 ARG A CA 1
ATOM 661 C C . ARG A 1 81 ? 3.800 5.680 -19.518 1.00 82.19 81 ARG A C 1
ATOM 663 O O . ARG A 1 81 ? 3.762 6.653 -20.252 1.00 82.19 81 ARG A O 1
ATOM 670 N N . PHE A 1 82 ? 3.340 4.482 -19.869 1.00 78.81 82 PHE A N 1
ATOM 671 C CA . PHE A 1 82 ? 2.738 4.206 -21.172 1.00 78.81 82 PHE A CA 1
ATOM 672 C C . PHE A 1 82 ? 1.465 5.021 -21.426 1.00 78.81 82 PHE A C 1
ATOM 674 O O . PHE A 1 82 ? 1.237 5.461 -22.542 1.00 78.81 82 PHE A O 1
ATOM 681 N N . TYR A 1 83 ? 0.632 5.226 -20.406 1.00 80.94 83 TYR A N 1
ATOM 682 C CA . TYR A 1 83 ? -0.592 6.010 -20.550 1.00 80.94 83 TYR A CA 1
ATOM 683 C C . TYR A 1 83 ? -0.306 7.507 -20.733 1.00 80.94 83 TYR A C 1
ATOM 685 O O . TYR A 1 83 ? -0.962 8.167 -21.532 1.00 80.94 83 TYR A O 1
ATOM 693 N N . PHE A 1 84 ? 0.668 8.048 -19.993 1.00 79.31 84 PHE A N 1
ATOM 694 C CA . PHE A 1 84 ? 1.006 9.475 -20.041 1.00 79.31 84 PHE A CA 1
ATOM 695 C C . PHE A 1 84 ? 1.947 9.850 -21.189 1.00 79.31 84 PHE A C 1
ATOM 697 O O . PHE A 1 84 ? 1.891 10.977 -21.676 1.00 79.31 84 PHE A O 1
ATOM 704 N N . LEU A 1 85 ? 2.822 8.942 -21.617 1.00 74.12 85 LEU A N 1
ATOM 705 C CA . LEU A 1 85 ? 3.713 9.167 -22.747 1.00 74.12 85 LEU A CA 1
ATOM 706 C C . LEU A 1 85 ? 3.045 8.634 -24.015 1.00 74.12 85 LEU A C 1
ATOM 708 O O . LEU A 1 85 ? 2.948 7.424 -24.212 1.00 74.12 85 LEU A O 1
ATOM 712 N N . ILE A 1 86 ? 2.639 9.541 -24.907 1.00 62.94 86 ILE A N 1
ATOM 713 C CA . ILE A 1 86 ? 2.351 9.223 -26.312 1.00 62.94 86 ILE A CA 1
ATOM 714 C C . ILE A 1 86 ? 3.696 8.876 -26.964 1.00 62.94 86 ILE A C 1
ATOM 716 O O . ILE A 1 86 ? 4.322 9.701 -27.622 1.00 62.94 86 ILE A O 1
ATOM 720 N N . THR A 1 87 ? 4.219 7.685 -26.688 1.00 57.44 87 THR A N 1
ATOM 721 C CA . THR A 1 87 ? 5.479 7.237 -27.277 1.00 57.44 87 THR A CA 1
ATOM 722 C C . THR A 1 87 ? 5.162 6.550 -28.597 1.00 57.44 87 THR A C 1
ATOM 724 O O . THR A 1 87 ? 4.651 5.427 -28.604 1.00 57.44 87 THR A O 1
ATOM 727 N N . GLU A 1 88 ? 5.484 7.204 -29.715 1.00 56.75 88 GLU A N 1
ATOM 728 C CA . GLU A 1 88 ? 5.635 6.520 -31.001 1.00 56.75 88 GLU A CA 1
ATOM 729 C C . GLU A 1 88 ? 6.698 5.432 -30.823 1.00 56.75 88 GLU A C 1
ATOM 731 O O . GLU A 1 88 ? 7.848 5.698 -30.464 1.00 56.75 88 GLU A O 1
ATOM 736 N N . ARG A 1 89 ? 6.298 4.169 -30.979 1.00 60.84 89 ARG A N 1
ATOM 737 C CA . ARG A 1 89 ? 7.232 3.048 -30.884 1.00 60.84 89 ARG A CA 1
ATOM 738 C C . ARG A 1 89 ? 8.074 3.025 -32.152 1.00 60.84 89 ARG A C 1
ATOM 740 O O . ARG A 1 89 ? 7.716 2.341 -33.104 1.00 60.84 89 ARG A O 1
ATOM 747 N N . VAL A 1 90 ? 9.199 3.731 -32.138 1.00 54.72 90 VAL A N 1
ATOM 748 C CA . VAL A 1 90 ? 10.251 3.547 -33.140 1.00 54.72 90 VAL A CA 1
ATOM 749 C C . VAL A 1 90 ? 10.897 2.198 -32.846 1.00 54.72 90 VAL A C 1
ATOM 751 O O . VAL A 1 90 ? 11.788 2.063 -32.004 1.00 54.72 90 VAL A O 1
ATOM 754 N N . TYR A 1 91 ? 10.366 1.141 -33.451 1.00 53.53 91 TYR A N 1
ATOM 755 C CA . TYR A 1 91 ? 11.033 -0.148 -33.411 1.00 53.53 91 TYR A CA 1
ATOM 756 C C . TYR A 1 91 ? 12.340 -0.007 -34.200 1.00 53.53 91 TYR A C 1
ATOM 758 O O . TYR A 1 91 ? 12.336 0.534 -35.301 1.00 53.53 91 TYR A O 1
ATOM 766 N N . GLN A 1 92 ? 13.449 -0.576 -33.711 1.00 52.97 92 GLN A N 1
ATOM 767 C CA . GLN A 1 92 ? 14.736 -0.656 -34.442 1.00 52.97 92 GLN A CA 1
ATOM 768 C C . GLN A 1 92 ? 14.649 -1.356 -35.819 1.00 52.97 92 GLN A C 1
ATOM 770 O O . GLN A 1 92 ? 15.659 -1.551 -36.496 1.00 52.97 92 GLN A O 1
ATOM 775 N N . VAL A 1 93 ? 13.453 -1.782 -36.217 1.00 54.69 93 VAL A N 1
ATOM 776 C CA . VAL A 1 93 ? 13.131 -2.289 -37.544 1.00 54.69 93 VAL A CA 1
ATOM 777 C C . VAL A 1 93 ? 13.097 -1.151 -38.575 1.00 54.69 93 VAL A C 1
ATOM 779 O O . VAL A 1 93 ? 13.423 -1.403 -39.727 1.00 54.69 93 VAL A O 1
ATOM 782 N N . GLU A 1 94 ? 12.786 0.090 -38.184 1.00 52.56 94 GLU A N 1
ATOM 783 C CA . GLU A 1 94 ? 12.711 1.228 -39.122 1.00 52.56 94 GLU A CA 1
ATOM 784 C C . GLU A 1 94 ? 14.090 1.762 -39.540 1.00 52.56 94 GLU A C 1
ATOM 786 O O . GLU A 1 94 ? 14.277 2.134 -40.697 1.00 52.56 94 GLU A O 1
ATOM 791 N N . ASP A 1 95 ? 15.092 1.705 -38.655 1.00 49.00 95 ASP A N 1
ATOM 792 C CA . ASP A 1 95 ? 16.463 2.144 -38.973 1.00 49.00 95 ASP A CA 1
ATOM 793 C C . ASP A 1 95 ? 17.277 1.093 -39.737 1.00 49.00 95 ASP A C 1
ATOM 795 O O . ASP A 1 95 ? 18.315 1.389 -40.341 1.00 49.00 95 ASP A O 1
ATOM 799 N N . LYS A 1 96 ? 16.810 -0.158 -39.755 1.00 48.81 96 LYS A N 1
ATOM 800 C CA . LYS A 1 96 ? 17.351 -1.159 -40.663 1.00 48.81 96 LYS A CA 1
ATOM 801 C C . LYS A 1 96 ? 16.637 -0.992 -41.991 1.00 48.81 96 LYS A C 1
ATOM 803 O O . LYS A 1 96 ? 15.709 -1.733 -42.299 1.00 48.81 96 LYS A O 1
ATOM 808 N N . LYS A 1 97 ? 17.155 -0.082 -42.828 1.00 52.31 97 LYS A N 1
ATOM 809 C CA . LYS A 1 97 ? 17.129 -0.305 -44.280 1.00 52.31 97 LYS A CA 1
ATOM 810 C C . LYS A 1 97 ? 17.449 -1.781 -44.470 1.00 52.31 97 LYS A C 1
ATOM 812 O O . LYS A 1 97 ? 18.541 -2.205 -44.084 1.00 52.31 97 LYS A O 1
ATOM 817 N N . TRP A 1 98 ? 16.467 -2.557 -44.919 1.00 50.22 98 TRP A N 1
ATOM 818 C CA . TRP A 1 98 ? 16.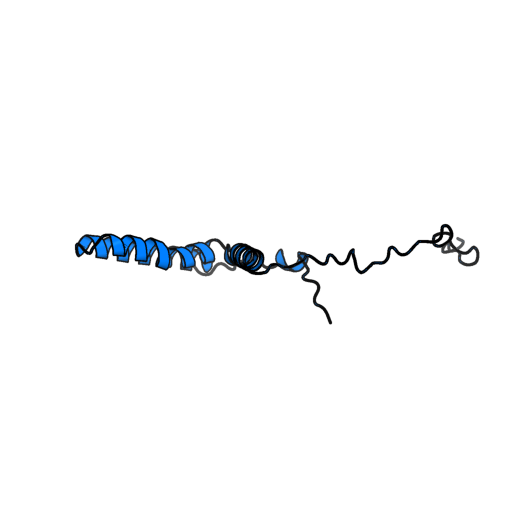628 -3.967 -45.225 1.00 50.22 98 TRP A CA 1
ATOM 819 C C . TRP A 1 98 ? 17.925 -4.078 -46.007 1.00 50.22 98 TRP A C 1
ATOM 821 O O . TRP A 1 98 ? 18.043 -3.497 -47.085 1.00 50.22 98 TRP A O 1
ATOM 831 N N . ARG A 1 99 ? 18.953 -4.678 -45.400 1.00 54.75 99 ARG A N 1
ATOM 832 C CA . ARG A 1 99 ? 20.208 -4.894 -46.103 1.00 54.75 99 ARG A CA 1
ATOM 833 C C . ARG A 1 99 ? 19.813 -5.857 -47.214 1.00 54.75 99 ARG A C 1
ATOM 835 O O . ARG A 1 99 ? 19.457 -6.995 -46.918 1.00 54.75 99 ARG A O 1
ATOM 842 N N . GLU A 1 100 ? 19.708 -5.358 -48.441 1.00 57.91 100 GLU A N 1
ATOM 843 C CA . GLU A 1 100 ? 19.421 -6.185 -49.605 1.00 57.91 100 GLU A CA 1
ATOM 844 C C . GLU A 1 100 ? 20.595 -7.147 -49.736 1.00 57.91 100 GLU A C 1
ATOM 846 O O . GLU A 1 100 ? 21.656 -6.789 -50.243 1.00 57.91 100 GLU A O 1
ATOM 851 N N . TYR A 1 101 ? 20.436 -8.345 -49.176 1.00 58.84 101 TYR A N 1
ATOM 852 C CA . TYR A 1 101 ? 21.432 -9.389 -49.312 1.00 58.84 101 TYR A CA 1
ATOM 853 C C . TYR A 1 101 ? 21.504 -9.743 -50.792 1.00 58.84 101 TYR A C 1
ATOM 855 O O . TYR A 1 101 ? 20.522 -10.197 -51.388 1.00 58.84 101 TYR A O 1
ATOM 863 N N . SER A 1 102 ? 22.664 -9.518 -51.404 1.00 63.22 102 SER A N 1
ATOM 864 C CA . SER A 1 102 ? 22.885 -9.986 -52.766 1.00 63.22 102 SER A CA 1
ATOM 865 C C . SER A 1 102 ? 22.868 -11.512 -52.748 1.00 63.22 102 SER A C 1
ATOM 867 O O . SER A 1 102 ? 23.396 -12.136 -51.828 1.00 63.22 102 SER A O 1
ATOM 869 N N . LYS A 1 103 ? 22.289 -12.141 -53.777 1.00 64.50 103 LYS A N 1
ATOM 870 C CA . LYS A 1 103 ? 22.130 -13.607 -53.873 1.00 64.50 103 LYS A CA 1
ATOM 871 C C . LYS A 1 103 ? 23.446 -14.381 -53.671 1.00 64.50 103 LYS A C 1
ATOM 873 O O . LYS A 1 103 ? 23.422 -15.556 -53.321 1.00 64.50 103 LYS A O 1
ATOM 878 N N . ASN A 1 104 ? 24.580 -13.707 -53.860 1.00 65.81 104 ASN A N 1
ATOM 879 C CA . ASN A 1 104 ? 25.916 -14.282 -53.788 1.00 65.81 104 ASN A CA 1
ATOM 880 C C . ASN A 1 104 ? 26.651 -14.001 -52.464 1.00 65.81 104 ASN A C 1
ATOM 882 O O . ASN A 1 104 ? 27.771 -14.469 -52.298 1.00 65.81 104 ASN A O 1
ATOM 886 N N . GLU A 1 105 ? 26.055 -13.262 -51.524 1.00 64.75 105 GLU A N 1
ATOM 887 C CA . GLU A 1 105 ? 26.698 -12.882 -50.253 1.00 64.75 105 GLU A CA 1
ATOM 888 C C . GLU A 1 105 ? 26.893 -14.078 -49.305 1.00 64.75 105 GLU A C 1
ATOM 890 O O . GLU A 1 105 ? 27.790 -14.076 -48.469 1.00 64.75 105 GLU A O 1
ATOM 895 N N . PHE A 1 106 ? 26.105 -15.140 -49.491 1.00 69.19 106 PHE A N 1
ATOM 896 C CA . PHE A 1 106 ? 26.199 -16.384 -48.720 1.00 69.19 106 PHE A CA 1
ATOM 897 C C . PHE A 1 106 ? 26.964 -17.502 -49.444 1.00 69.19 106 PHE A C 1
ATOM 899 O O . PHE A 1 106 ? 26.998 -18.634 -48.964 1.00 69.19 106 PHE A O 1
ATOM 906 N N . ILE A 1 107 ? 27.562 -17.222 -50.608 1.00 70.06 107 ILE A N 1
ATOM 907 C CA . ILE A 1 107 ? 28.382 -18.202 -51.325 1.00 70.06 107 ILE A CA 1
ATOM 908 C C . ILE A 1 107 ? 29.811 -18.093 -50.792 1.00 70.06 107 ILE A C 1
ATOM 910 O O . ILE A 1 107 ? 30.499 -17.102 -51.033 1.00 70.06 107 ILE A O 1
ATOM 914 N N . GLN A 1 108 ? 30.259 -19.122 -50.071 1.00 64.69 108 GLN A N 1
ATOM 915 C CA . GLN A 1 108 ? 31.628 -19.226 -49.569 1.00 64.69 108 GLN A CA 1
ATOM 916 C C . GLN A 1 108 ? 32.626 -19.113 -50.733 1.00 64.69 108 GLN A C 1
ATOM 918 O O . GLN A 1 108 ? 32.498 -19.802 -51.751 1.00 64.69 108 GLN A O 1
ATOM 923 N N . SER A 1 109 ? 33.616 -18.225 -50.612 1.00 63.50 109 SER A N 1
ATOM 924 C CA . SER A 1 109 ? 34.646 -18.085 -51.639 1.00 63.50 109 SER A CA 1
ATOM 925 C C . SER A 1 109 ? 35.479 -19.369 -51.697 1.00 63.50 109 SER A C 1
ATOM 927 O O . SER A 1 109 ? 35.958 -19.865 -50.680 1.00 63.50 109 SER A O 1
ATOM 929 N N . LYS A 1 110 ? 35.670 -19.917 -52.906 1.00 64.56 110 LYS A N 1
ATOM 930 C CA . LYS A 1 110 ? 36.385 -21.192 -53.144 1.00 64.56 110 LYS A CA 1
ATOM 931 C C . LYS A 1 110 ? 37.840 -21.220 -52.650 1.00 64.56 110 LYS A C 1
ATOM 933 O O . LYS A 1 110 ? 38.488 -22.255 -52.744 1.00 64.56 110 LYS A O 1
ATOM 938 N N . THR A 1 111 ? 38.363 -20.095 -52.175 1.00 60.91 111 THR A N 1
ATOM 939 C CA . THR A 1 111 ? 39.750 -19.945 -51.734 1.00 60.91 111 THR A CA 1
ATOM 940 C C . THR A 1 111 ? 39.973 -20.433 -50.300 1.00 60.91 111 THR A C 1
ATOM 942 O O . THR A 1 111 ? 41.108 -20.743 -49.956 1.00 60.91 111 THR A O 1
ATOM 945 N N . ILE A 1 112 ? 38.934 -20.521 -49.459 1.00 64.88 112 ILE A N 1
ATOM 946 C CA . ILE A 1 112 ? 39.091 -20.871 -48.039 1.00 64.88 112 ILE A CA 1
ATOM 947 C C . ILE A 1 112 ? 38.287 -22.139 -47.734 1.00 64.88 112 ILE A C 1
ATOM 949 O O . ILE A 1 112 ? 37.059 -22.124 -47.738 1.00 64.88 112 ILE A O 1
ATOM 953 N N . SER A 1 113 ? 39.008 -23.234 -47.485 1.00 66.31 113 SER A N 1
ATOM 954 C CA . SER A 1 113 ? 38.483 -24.496 -46.958 1.00 66.31 113 SER A CA 1
ATOM 955 C C . SER A 1 113 ? 38.700 -24.515 -45.448 1.00 66.31 113 SER A C 1
ATOM 957 O O . SER A 1 113 ? 39.840 -24.431 -45.003 1.00 66.31 113 SER A O 1
ATOM 959 N N . GLU A 1 114 ? 37.627 -24.641 -44.667 1.00 63.78 114 GLU A N 1
ATOM 960 C CA . GLU A 1 114 ? 37.692 -24.845 -43.206 1.00 63.78 114 GLU A CA 1
ATOM 961 C C . GLU A 1 114 ? 37.898 -26.322 -42.824 1.00 63.78 114 GLU A C 1
ATOM 963 O O . GLU A 1 114 ? 37.796 -26.694 -41.658 1.00 63.78 114 GLU A O 1
ATOM 968 N N . ILE A 1 115 ? 38.156 -27.183 -43.809 1.00 67.75 115 ILE A N 1
ATOM 969 C CA . ILE A 1 115 ? 38.445 -28.595 -43.586 1.00 67.75 115 ILE A CA 1
ATOM 970 C C . ILE A 1 115 ? 39.964 -28.750 -43.569 1.00 67.75 115 ILE A C 1
ATOM 972 O O . ILE A 1 115 ? 40.612 -28.559 -44.603 1.00 67.75 115 ILE A O 1
ATOM 976 N N . ASP A 1 116 ? 40.514 -29.096 -42.405 1.00 61.88 116 ASP A N 1
ATOM 977 C CA . ASP A 1 116 ? 41.865 -29.646 -42.317 1.00 61.88 116 ASP A CA 1
ATOM 978 C C . ASP A 1 116 ? 41.852 -31.041 -42.953 1.00 61.88 116 ASP A C 1
ATOM 980 O O . ASP A 1 116 ? 41.060 -31.910 -42.575 1.00 61.88 116 ASP A O 1
ATOM 984 N N . ASN A 1 117 ? 42.700 -31.243 -43.963 1.00 60.81 117 ASN A N 1
ATOM 985 C CA . ASN A 1 117 ? 42.873 -32.549 -44.591 1.00 60.81 117 ASN A CA 1
ATOM 986 C C . ASN A 1 117 ? 43.522 -33.501 -43.572 1.00 60.81 117 ASN A C 1
ATOM 988 O O . ASN A 1 117 ? 44.665 -33.276 -43.174 1.00 60.81 117 ASN A O 1
ATOM 992 N N . PHE A 1 118 ? 42.780 -34.533 -43.162 1.00 49.22 118 PHE A N 1
ATOM 993 C CA . PHE A 1 118 ? 43.282 -35.664 -42.373 1.00 49.22 118 PHE A CA 1
ATOM 994 C C . PHE A 1 118 ? 44.192 -36.582 -43.194 1.00 49.22 118 PHE A C 1
ATOM 996 O O . PHE A 1 118 ? 43.900 -36.784 -44.397 1.00 49.22 118 PHE A O 1
#

Radius of gyration: 28.11 Å; chains: 1; bounding box: 61×46×72 Å

pLDDT: mean 75.74, std 17.38, range [32.78, 97.06]

Foldseek 3Di:
DDPPPDPVVVVVVPDFDQDPPRDGPLQVLLVVLVVVLVVVLVVCVVVVHDCVVNCCSVVPSNVVSVCSSVVVVVVVVVVVCPVPDPDDPPDVVVVPPPPPDDPCNPPDDPPDDPDDDD

Sequence (118 aa):
MHKIGSEFLKEFSGYESNFFWKFTLRQTVLLVGVLITALLGTAIVYFKLPEFFIYIVGGILLPPFVIFGLKKEEKLFDKIRFYFLITERVYQVEDKKWREYSKNEFIQSKTISEIDNF

Secondary structure (DSSP, 8-state):
------THHHHGGG-PPEEETTEEHHHHHHHHHHHHHHHHHHHHHHTT--THHHHHIIIIIHHHHHHHHTT-HHHHHHHHHHHH-------TTSS-------TTTTS--TT-------

Organism: Streptococcus suis (NCBI:txid1307)